Protein AF-A0A949YE40-F1 (afdb_monomer_lite)

pLDDT: mean 82.4, std 15.88, range [42.66, 96.81]

Secondary structure (DSSP, 8-state):
-HHHHHHHHHTTSPTTS-----HHHHHH-HHHHHHHHHHHTT----HHHHHHHHHHHHHS-S-SS-------

Radius of gyration: 15.79 Å; chains: 1; bounding box: 26×41×34 Å

Structure (mmCIF, N/CA/C/O backbone):
data_AF-A0A949YE40-F1
#
_entry.id   AF-A0A949YE40-F1
#
loop_
_atom_site.group_PDB
_atom_site.id
_atom_site.type_symbol
_atom_site.label_atom_id
_atom_site.label_alt_id
_atom_site.label_comp_id
_atom_site.label_asym_id
_atom_site.label_entity_id
_atom_site.label_seq_id
_atom_site.pdbx_PDB_ins_code
_atom_site.Cartn_x
_atom_site.Cartn_y
_atom_site.Cartn_z
_atom_site.occupancy
_atom_site.B_iso_or_equiv
_atom_site.auth_seq_id
_atom_site.auth_comp_id
_atom_site.auth_asym_id
_atom_site.auth_atom_id
_atom_site.pdbx_PDB_model_num
ATOM 1 N N . MET A 1 1 ? 11.361 -19.428 14.605 1.00 57.12 1 MET A N 1
ATOM 2 C CA . MET A 1 1 ? 11.834 -18.285 15.436 1.00 57.12 1 MET A CA 1
ATOM 3 C C . MET A 1 1 ? 11.416 -16.897 14.928 1.00 57.12 1 MET A C 1
ATOM 5 O O . MET A 1 1 ? 10.636 -16.272 15.629 1.00 57.12 1 MET A O 1
ATOM 9 N N . ALA A 1 2 ? 11.836 -16.392 13.755 1.00 64.25 2 ALA A N 1
ATOM 10 C CA . ALA A 1 2 ? 11.429 -15.037 13.312 1.00 64.25 2 ALA A CA 1
ATOM 11 C C . ALA A 1 2 ? 9.949 -14.932 12.865 1.00 64.25 2 ALA A C 1
ATOM 13 O O . ALA A 1 2 ? 9.257 -13.977 13.215 1.00 64.25 2 ALA A O 1
ATOM 14 N N . LEU A 1 3 ? 9.437 -15.944 12.152 1.00 72.06 3 LEU A N 1
ATOM 15 C CA . LEU A 1 3 ? 8.052 -15.968 11.659 1.00 72.06 3 LEU A CA 1
ATOM 16 C C . LEU A 1 3 ? 7.019 -16.133 12.789 1.00 72.06 3 LEU A C 1
ATOM 18 O O . LEU A 1 3 ? 6.029 -15.409 12.837 1.00 72.06 3 LEU A O 1
ATOM 22 N N . GLU A 1 4 ? 7.263 -17.045 13.733 1.00 77.12 4 GLU A N 1
ATOM 23 C CA . GLU A 1 4 ? 6.383 -17.240 14.899 1.00 77.12 4 GLU A CA 1
ATOM 24 C C . GLU A 1 4 ? 6.284 -15.989 15.776 1.00 77.12 4 GLU A C 1
ATOM 26 O O . GLU A 1 4 ? 5.202 -15.674 16.275 1.00 77.12 4 GLU A O 1
ATOM 31 N N . GLY A 1 5 ? 7.391 -15.253 15.935 1.00 81.69 5 GLY A N 1
ATOM 32 C CA . GLY A 1 5 ? 7.400 -13.978 16.649 1.00 81.69 5 GLY A CA 1
ATOM 33 C C . GLY A 1 5 ? 6.469 -12.954 15.998 1.00 81.69 5 GLY A C 1
ATOM 34 O O . GLY A 1 5 ? 5.633 -12.363 16.682 1.00 81.69 5 GLY A O 1
ATOM 35 N N . PHE A 1 6 ? 6.543 -12.808 14.670 1.00 82.19 6 PHE A N 1
ATOM 36 C CA . PHE A 1 6 ? 5.652 -11.927 13.911 1.00 82.19 6 PHE A CA 1
ATOM 37 C C . PHE A 1 6 ? 4.180 -12.344 14.028 1.00 82.19 6 PHE A C 1
ATOM 39 O O . PHE A 1 6 ? 3.325 -11.504 14.301 1.00 82.19 6 PHE A O 1
ATOM 46 N N . ILE A 1 7 ? 3.870 -13.639 13.897 1.00 85.38 7 ILE A N 1
ATOM 47 C CA . ILE A 1 7 ? 2.490 -14.146 13.999 1.00 85.38 7 ILE A CA 1
ATOM 48 C C . ILE A 1 7 ? 1.902 -13.869 15.390 1.00 85.38 7 ILE A C 1
ATOM 50 O O . ILE A 1 7 ? 0.759 -13.424 15.504 1.00 85.38 7 ILE A O 1
ATOM 54 N N . ASN A 1 8 ? 2.669 -14.097 16.458 1.00 87.94 8 ASN A N 1
ATOM 55 C CA . ASN A 1 8 ? 2.200 -13.825 17.817 1.00 87.94 8 ASN A CA 1
ATOM 56 C C . ASN A 1 8 ? 2.055 -12.327 18.111 1.00 87.94 8 ASN A C 1
ATOM 58 O O . ASN A 1 8 ? 1.130 -11.948 18.828 1.00 87.94 8 ASN A O 1
ATOM 62 N N . ALA A 1 9 ? 2.916 -11.474 17.551 1.00 85.69 9 ALA A N 1
ATOM 63 C CA . ALA A 1 9 ? 2.749 -10.025 17.634 1.00 85.69 9 ALA A CA 1
ATOM 64 C C . ALA A 1 9 ? 1.497 -9.562 16.870 1.00 85.69 9 ALA A C 1
ATOM 66 O O . ALA A 1 9 ? 0.696 -8.804 17.413 1.00 85.69 9 ALA A O 1
ATOM 67 N N . ARG A 1 10 ? 1.267 -10.093 15.662 1.00 85.94 10 ARG A N 1
ATOM 68 C CA . ARG A 1 10 ? 0.091 -9.789 14.836 1.00 85.94 10 ARG A CA 1
ATOM 69 C C . ARG A 1 10 ? -1.226 -10.089 15.548 1.00 85.94 10 ARG A C 1
ATOM 71 O O . ARG A 1 10 ? -2.150 -9.293 15.446 1.00 85.94 10 ARG A O 1
ATOM 78 N N . LYS A 1 11 ? -1.311 -11.186 16.310 1.00 87.00 11 LYS A N 1
ATOM 79 C CA . LYS A 1 11 ? -2.511 -11.535 17.100 1.00 87.00 11 LYS A CA 1
ATOM 80 C C . LYS A 1 11 ? -2.902 -10.476 18.138 1.00 87.00 11 LYS A C 1
ATOM 82 O O . LYS A 1 11 ? -4.042 -10.473 18.583 1.00 87.00 11 LYS A O 1
ATOM 87 N N . LYS A 1 12 ? -1.962 -9.623 18.555 1.00 91.12 12 LYS A N 1
ATOM 88 C CA . LYS A 1 12 ? -2.193 -8.561 19.544 1.00 91.12 12 LYS 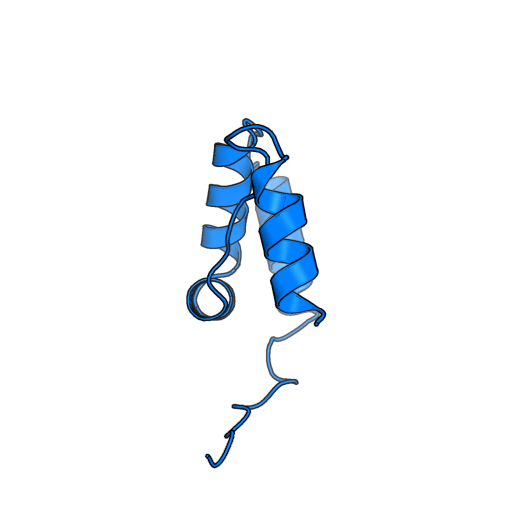A CA 1
ATOM 89 C C . LYS A 1 12 ? -2.554 -7.219 18.903 1.00 91.12 12 LYS A C 1
ATOM 91 O O . LYS A 1 12 ? -2.875 -6.284 19.630 1.00 91.12 12 LYS A O 1
ATOM 96 N N . LEU A 1 13 ? -2.457 -7.102 17.577 1.00 88.06 13 LEU A N 1
ATOM 97 C CA . LEU A 1 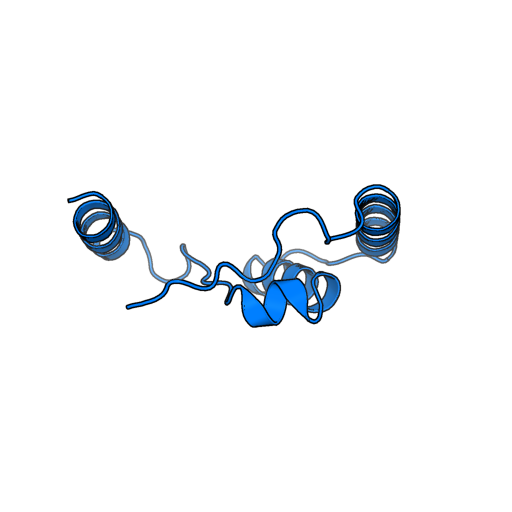13 ? -2.781 -5.871 16.867 1.00 88.06 13 LEU A CA 1
ATOM 98 C C . LEU A 1 13 ? -4.299 -5.739 16.670 1.00 88.06 13 LEU A C 1
ATOM 100 O O . LEU A 1 13 ? -4.984 -6.755 16.518 1.00 88.06 13 LEU A O 1
ATOM 104 N N . PRO A 1 14 ? -4.827 -4.504 16.627 1.00 87.06 14 PRO A N 1
ATOM 105 C CA . PRO A 1 14 ? -6.208 -4.264 16.240 1.00 87.06 14 PRO A CA 1
ATOM 106 C C . PRO A 1 14 ? -6.503 -4.842 14.852 1.00 87.06 14 PRO A C 1
ATOM 108 O O . PRO A 1 14 ? -5.651 -4.858 13.956 1.00 87.06 14 PRO A O 1
ATOM 111 N N . SER A 1 15 ? -7.736 -5.302 14.655 1.00 80.81 15 SER A N 1
ATOM 112 C CA . SER A 1 15 ? -8.207 -5.730 13.339 1.00 80.81 15 SER A CA 1
ATOM 113 C C . SER A 1 15 ? -8.064 -4.582 12.330 1.00 80.81 15 SER A C 1
ATOM 115 O O . SER A 1 15 ? -8.429 -3.449 12.627 1.00 80.81 15 SER A O 1
ATOM 117 N N . GLY A 1 16 ? -7.506 -4.871 11.151 1.00 80.06 16 GLY A N 1
ATOM 118 C CA . GLY A 1 16 ? -7.248 -3.870 10.106 1.00 80.06 16 GLY A CA 1
ATOM 119 C C . GLY A 1 16 ? -5.895 -3.152 10.200 1.00 80.06 16 GLY A C 1
ATOM 120 O O . GLY A 1 16 ? -5.538 -2.425 9.284 1.00 80.06 16 GLY A O 1
ATOM 121 N N . SER A 1 17 ? -5.089 -3.383 11.244 1.00 84.06 17 SER A N 1
ATOM 122 C CA . SER A 1 17 ? -3.748 -2.775 11.359 1.00 84.06 17 SER A CA 1
ATOM 123 C C . SER A 1 17 ? -2.656 -3.474 10.537 1.00 84.06 17 SER A C 1
ATOM 125 O O . SER A 1 17 ? -1.509 -3.035 10.543 1.00 84.06 17 SER A O 1
ATOM 127 N N . VAL A 1 18 ? -2.982 -4.576 9.857 1.00 87.25 18 VAL A N 1
ATOM 128 C CA . VAL A 1 18 ? -2.053 -5.318 8.996 1.00 87.25 18 VAL A CA 1
ATOM 129 C C . VAL A 1 18 ? -2.720 -5.564 7.656 1.00 87.25 18 VAL A C 1
ATOM 131 O O . VAL A 1 18 ? -3.821 -6.111 7.611 1.00 87.25 18 VAL A O 1
ATOM 134 N N . TYR A 1 19 ? -2.018 -5.206 6.585 1.00 87.62 19 TYR A N 1
ATOM 135 C CA . TYR A 1 19 ? -2.415 -5.494 5.216 1.00 87.62 19 TYR A CA 1
ATOM 136 C C . TYR A 1 19 ? -1.411 -6.462 4.589 1.00 87.6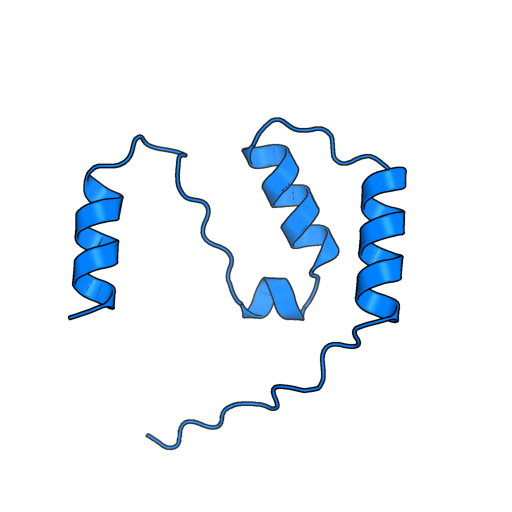2 19 TYR A C 1
ATOM 138 O O . TYR A 1 19 ? -0.214 -6.173 4.529 1.00 87.62 19 TYR A O 1
ATOM 146 N N . ASP A 1 20 ? -1.891 -7.626 4.157 1.00 90.00 20 ASP A N 1
ATOM 147 C CA . ASP A 1 20 ? -1.056 -8.629 3.502 1.00 90.00 20 ASP A CA 1
ATOM 148 C C . ASP A 1 20 ? -1.052 -8.401 1.991 1.00 90.00 20 ASP A C 1
ATOM 150 O O . ASP A 1 20 ? -2.090 -8.452 1.334 1.00 90.00 20 ASP A O 1
ATOM 154 N N . VAL A 1 21 ? 0.140 -8.225 1.429 1.00 90.31 21 VAL A N 1
ATOM 155 C CA . VAL A 1 21 ? 0.344 -8.164 -0.018 1.00 90.31 21 VAL A CA 1
ATOM 156 C C . VAL A 1 21 ? 0.998 -9.456 -0.473 1.00 90.31 21 VAL A C 1
ATOM 158 O O . VAL A 1 21 ? 2.095 -9.809 -0.038 1.00 90.31 21 VAL A O 1
ATOM 161 N N . LYS A 1 22 ? 0.344 -10.159 -1.397 1.00 89.56 22 LYS A N 1
ATOM 162 C CA . LYS A 1 22 ? 0.954 -11.297 -2.081 1.00 89.56 22 LYS A CA 1
ATOM 163 C C . LYS A 1 22 ? 2.037 -10.790 -3.026 1.00 89.56 22 LYS A C 1
ATOM 165 O O . LYS A 1 22 ? 1.781 -9.960 -3.896 1.00 89.56 22 LYS A O 1
ATOM 170 N N . PHE A 1 23 ? 3.237 -11.349 -2.901 1.00 86.62 23 PHE A N 1
ATOM 171 C CA . PHE A 1 23 ? 4.372 -10.972 -3.743 1.00 86.62 23 PHE A CA 1
ATOM 172 C C . PHE A 1 23 ? 4.070 -11.122 -5.245 1.00 86.62 23 PHE A C 1
ATOM 174 O O . PHE A 1 23 ? 4.415 -10.247 -6.031 1.00 86.62 23 PHE A O 1
ATOM 181 N N . SER A 1 24 ? 3.357 -12.180 -5.645 1.00 88.31 24 SER A N 1
ATOM 182 C CA . SER A 1 24 ? 2.962 -12.399 -7.044 1.00 88.31 24 SER A CA 1
ATO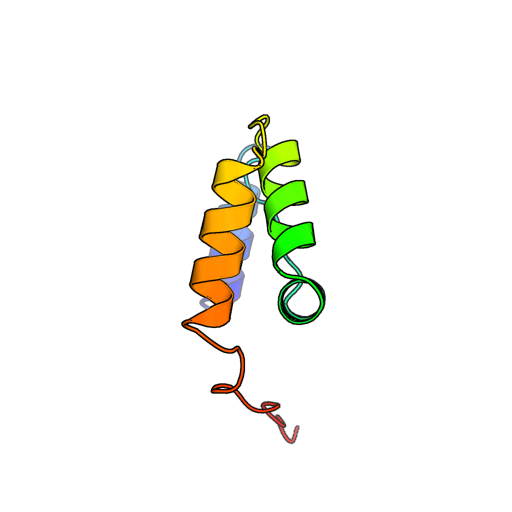M 183 C C . SER A 1 24 ? 2.050 -11.302 -7.598 1.00 88.31 24 SER A C 1
ATOM 185 O O . SER A 1 24 ? 2.183 -10.942 -8.764 1.00 88.31 24 SER A O 1
ATOM 187 N N . ASP A 1 25 ? 1.141 -10.759 -6.784 1.00 89.31 25 ASP A N 1
ATOM 188 C CA . ASP A 1 25 ? 0.277 -9.647 -7.193 1.00 89.31 25 ASP A CA 1
ATOM 189 C C . ASP A 1 25 ? 1.088 -8.351 -7.326 1.00 89.31 25 ASP A C 1
ATOM 191 O O . ASP A 1 25 ? 0.925 -7.631 -8.307 1.00 89.31 25 ASP A O 1
ATOM 195 N N . LEU A 1 26 ? 2.033 -8.113 -6.408 1.00 89.81 26 LEU A N 1
ATOM 196 C CA . LEU A 1 26 ? 2.936 -6.959 -6.453 1.00 89.81 26 LEU A CA 1
ATOM 197 C C . LEU A 1 26 ? 3.856 -6.970 -7.682 1.00 89.81 26 LEU A C 1
ATOM 199 O O . LEU A 1 26 ? 4.090 -5.925 -8.280 1.00 89.81 26 LEU A O 1
ATOM 203 N N . VAL A 1 27 ? 4.382 -8.136 -8.064 1.00 86.81 27 VAL A N 1
ATOM 204 C CA . VAL A 1 27 ? 5.212 -8.278 -9.271 1.00 86.81 27 VAL A CA 1
ATOM 205 C C . VAL A 1 27 ? 4.377 -8.108 -10.540 1.00 86.81 27 VAL A C 1
ATOM 207 O O . VAL A 1 27 ? 4.851 -7.502 -11.498 1.00 86.81 27 VAL A O 1
ATOM 210 N N . ARG A 1 28 ? 3.147 -8.640 -10.554 1.00 89.12 28 ARG A N 1
ATOM 211 C CA . ARG A 1 28 ? 2.253 -8.578 -11.717 1.00 89.12 28 ARG A CA 1
ATOM 212 C C . ARG A 1 28 ? 1.770 -7.157 -11.994 1.00 89.12 28 ARG A C 1
ATOM 214 O O . ARG A 1 28 ? 1.808 -6.730 -13.142 1.00 89.12 28 ARG A O 1
ATOM 221 N N . ASP A 1 29 ? 1.291 -6.460 -10.967 1.00 91.75 29 ASP A N 1
ATOM 222 C CA . ASP A 1 29 ? 0.767 -5.100 -11.090 1.00 91.75 29 ASP A CA 1
ATOM 223 C C . ASP A 1 29 ? 0.977 -4.307 -9.785 1.00 91.75 29 ASP A C 1
ATOM 225 O O . ASP A 1 29 ? 0.101 -4.265 -8.911 1.00 91.75 29 ASP A O 1
ATOM 229 N N . PRO A 1 30 ? 2.142 -3.657 -9.624 1.00 91.50 30 PRO A N 1
ATOM 230 C CA . PRO A 1 30 ? 2.442 -2.897 -8.416 1.00 91.50 30 PRO A CA 1
ATOM 231 C C . PRO A 1 30 ? 1.538 -1.670 -8.239 1.00 91.50 30 PRO A C 1
ATOM 233 O O . PRO A 1 30 ? 1.330 -1.231 -7.109 1.00 91.50 30 PRO A O 1
ATOM 236 N N . ILE A 1 31 ? 0.981 -1.114 -9.319 1.00 93.31 31 ILE A N 1
ATOM 237 C CA . ILE A 1 31 ? 0.128 0.080 -9.247 1.00 93.31 31 ILE A CA 1
ATOM 238 C C . ILE A 1 31 ? -1.237 -0.299 -8.682 1.00 93.31 31 ILE A C 1
ATOM 240 O O . ILE A 1 31 ? -1.727 0.376 -7.777 1.00 93.31 31 ILE A O 1
ATOM 244 N N . ALA A 1 32 ? -1.825 -1.400 -9.159 1.00 94.06 32 ALA A N 1
ATOM 245 C CA . ALA A 1 32 ? -3.079 -1.912 -8.616 1.00 94.06 32 ALA A CA 1
ATOM 246 C C . ALA A 1 32 ? -2.956 -2.231 -7.118 1.00 94.06 32 ALA A C 1
ATOM 248 O O . ALA A 1 32 ? -3.818 -1.841 -6.333 1.00 94.06 32 ALA A O 1
ATOM 249 N N . VAL A 1 33 ? -1.853 -2.863 -6.702 1.00 95.25 33 VAL A N 1
ATOM 250 C CA . VAL A 1 33 ? -1.600 -3.189 -5.290 1.00 95.25 33 VAL A CA 1
ATOM 251 C C . VAL A 1 33 ? -1.502 -1.938 -4.413 1.00 95.25 33 VAL A C 1
ATOM 253 O O . VAL A 1 33 ? -2.082 -1.907 -3.328 1.00 95.25 33 VAL A O 1
ATOM 256 N N . VAL A 1 34 ? -0.789 -0.899 -4.862 1.00 94.62 34 VAL A N 1
ATOM 257 C CA . VAL A 1 34 ? -0.668 0.354 -4.097 1.00 94.62 34 VAL A CA 1
ATOM 258 C C . VAL A 1 34 ? -2.003 1.100 -4.039 1.00 94.62 34 VAL A C 1
ATOM 260 O O . VAL A 1 34 ? -2.345 1.629 -2.984 1.00 94.62 34 VAL A O 1
ATOM 263 N N . ARG A 1 35 ? -2.788 1.100 -5.123 1.00 95.31 35 ARG A N 1
ATOM 264 C CA . ARG A 1 35 ? -4.130 1.699 -5.135 1.00 95.31 35 ARG A CA 1
ATOM 265 C C . ARG A 1 35 ? -5.060 1.033 -4.118 1.00 95.31 35 ARG A C 1
ATOM 267 O O . ARG A 1 35 ? -5.703 1.732 -3.340 1.00 95.31 35 ARG A O 1
ATOM 274 N N . GLU A 1 36 ? -5.092 -0.298 -4.090 1.00 93.81 36 GLU A N 1
ATOM 275 C CA . GLU A 1 36 ? -5.873 -1.062 -3.107 1.00 93.81 36 GLU A CA 1
ATOM 276 C C . GLU A 1 36 ? -5.422 -0.752 -1.673 1.00 93.81 36 GLU A C 1
ATOM 278 O O . GLU A 1 36 ? -6.253 -0.506 -0.800 1.00 93.81 36 GLU A O 1
ATOM 283 N N . LEU A 1 37 ? -4.105 -0.683 -1.433 1.00 93.62 37 LEU A N 1
ATOM 284 C CA . LEU A 1 37 ? -3.550 -0.314 -0.129 1.00 93.62 37 LEU A CA 1
ATOM 285 C C . LEU A 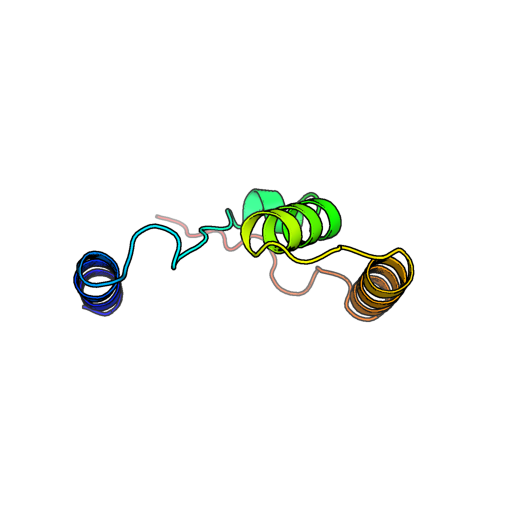1 37 ? -4.018 1.080 0.319 1.00 93.62 37 LEU A C 1
ATOM 287 O O . LEU A 1 37 ? -4.422 1.242 1.467 1.00 93.62 37 LEU A O 1
ATOM 291 N N . TYR A 1 38 ? -3.990 2.076 -0.570 1.00 93.62 38 TYR A N 1
ATOM 292 C CA . TYR A 1 38 ? -4.497 3.419 -0.268 1.00 93.62 38 TYR A CA 1
ATOM 293 C C . TYR A 1 38 ? -5.981 3.381 0.112 1.00 93.62 38 TYR A C 1
ATOM 295 O O . TYR A 1 38 ? -6.352 3.935 1.146 1.00 93.62 38 TYR A O 1
ATOM 303 N N . GLY A 1 39 ? -6.801 2.650 -0.651 1.00 92.19 39 GLY A N 1
ATOM 304 C CA . GLY A 1 39 ? -8.225 2.478 -0.360 1.00 92.19 39 GLY A CA 1
ATOM 305 C C . GLY A 1 39 ? -8.492 1.830 1.002 1.00 92.19 39 GLY A C 1
ATOM 306 O O . GLY A 1 39 ? -9.332 2.312 1.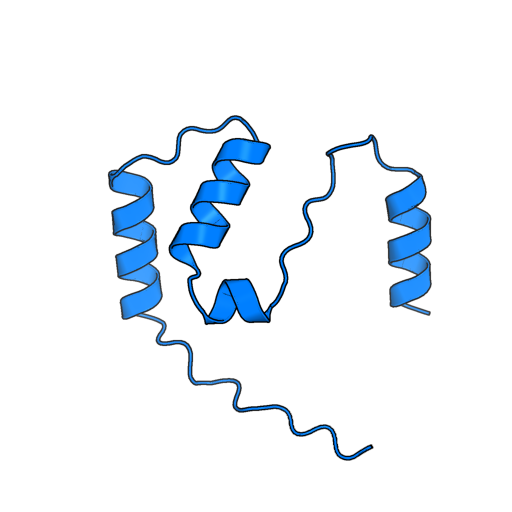757 1.00 92.19 39 GLY A O 1
ATOM 307 N N . GLN A 1 40 ? -7.740 0.788 1.367 1.00 89.06 40 GLN A N 1
ATOM 308 C CA . GLN A 1 40 ? -7.856 0.132 2.679 1.00 89.06 40 GLN A CA 1
ATOM 309 C C . GLN A 1 40 ? -7.453 1.044 3.842 1.00 89.06 40 GLN A C 1
ATOM 311 O O . GLN A 1 40 ? -8.002 0.937 4.936 1.00 89.06 40 GLN A O 1
ATOM 316 N N . LEU A 1 41 ? -6.507 1.953 3.605 1.00 89.00 41 LEU A N 1
ATOM 317 C CA . LEU A 1 41 ? -6.068 2.942 4.585 1.00 89.00 41 LEU A CA 1
ATOM 318 C C . LEU A 1 41 ? -6.960 4.197 4.625 1.00 89.00 41 LEU A C 1
ATOM 320 O O . LEU A 1 41 ? -6.742 5.062 5.470 1.00 89.00 41 LEU A O 1
ATOM 324 N N . GLY A 1 42 ? -7.956 4.302 3.738 1.00 91.62 42 GLY A N 1
ATOM 325 C CA . GLY A 1 42 ? -8.839 5.465 3.635 1.00 91.62 42 GLY A CA 1
ATOM 326 C C . GLY A 1 42 ? -8.180 6.698 3.006 1.00 91.62 42 GLY A C 1
ATOM 327 O O . GLY A 1 42 ? -8.658 7.812 3.213 1.00 91.62 42 GLY A O 1
ATOM 328 N N . TYR A 1 43 ? -7.090 6.516 2.256 1.00 93.06 43 TYR A N 1
ATOM 329 C CA . TYR A 1 43 ? -6.424 7.584 1.513 1.00 93.06 43 TYR A CA 1
ATOM 330 C C . TYR A 1 43 ? -6.874 7.615 0.054 1.00 93.06 43 TYR A C 1
ATOM 332 O O . TYR A 1 43 ? -7.101 6.579 -0.571 1.00 93.06 43 TYR A O 1
ATOM 340 N N . ASP A 1 44 ? -6.930 8.819 -0.512 1.00 94.75 44 ASP A N 1
ATOM 341 C CA . ASP A 1 44 ? -7.174 9.000 -1.939 1.00 94.75 44 ASP A CA 1
ATOM 342 C C . ASP A 1 44 ? -5.898 8.712 -2.743 1.00 94.75 44 ASP A C 1
ATOM 344 O O . ASP A 1 44 ? -4.828 9.271 -2.469 1.00 94.75 44 ASP A O 1
ATOM 348 N N . PHE A 1 45 ? -5.998 7.820 -3.729 1.00 95.88 45 PHE A N 1
ATOM 349 C CA . PHE A 1 45 ? -4.899 7.526 -4.642 1.00 95.88 45 PHE A CA 1
ATOM 350 C C . PHE A 1 45 ? -4.979 8.444 -5.865 1.00 95.88 45 PHE A C 1
ATOM 352 O O . PHE A 1 45 ? -5.587 8.109 -6.884 1.00 95.88 45 PHE A O 1
ATOM 359 N N . THR A 1 46 ? -4.365 9.620 -5.740 1.00 96.75 46 THR A N 1
ATOM 360 C CA . THR A 1 46 ? -4.430 10.675 -6.756 1.00 96.75 46 THR A CA 1
ATOM 361 C C . THR A 1 46 ? -3.646 10.329 -8.026 1.00 96.75 46 THR A C 1
ATOM 363 O O . THR A 1 46 ? -2.687 9.553 -8.014 1.00 96.75 46 THR A O 1
ATOM 366 N N . ALA A 1 47 ? -3.987 10.999 -9.131 1.00 96.19 47 ALA A N 1
ATOM 367 C CA . ALA A 1 47 ? -3.243 10.890 -10.388 1.00 96.19 47 ALA A CA 1
ATOM 368 C C . ALA A 1 47 ? -1.757 11.284 -10.244 1.00 96.19 47 ALA A C 1
ATOM 370 O O . ALA A 1 47 ? -0.895 10.685 -10.881 1.00 96.19 47 ALA A O 1
ATOM 371 N N . GLU A 1 48 ? -1.443 12.253 -9.375 1.00 96.62 48 GLU A N 1
ATOM 372 C CA . GLU A 1 48 ? -0.061 12.661 -9.095 1.00 96.62 48 GLU A CA 1
ATOM 373 C C . GLU A 1 48 ? 0.724 11.555 -8.370 1.00 96.62 48 GLU A C 1
ATOM 375 O O . GLU A 1 48 ? 1.888 11.300 -8.688 1.00 96.62 48 GLU A O 1
ATOM 380 N N . ALA A 1 49 ? 0.096 10.870 -7.408 1.00 95.31 49 ALA A N 1
ATOM 381 C CA . ALA A 1 49 ? 0.714 9.741 -6.718 1.00 95.31 49 ALA A CA 1
ATOM 382 C C . ALA A 1 49 ? 0.984 8.573 -7.681 1.00 95.31 49 ALA A C 1
ATOM 384 O O . ALA A 1 49 ? 2.063 7.975 -7.642 1.00 95.31 49 ALA A O 1
ATOM 385 N N . GLU A 1 50 ? 0.039 8.289 -8.581 1.00 95.56 50 GLU A N 1
ATOM 386 C CA . GLU A 1 50 ? 0.202 7.269 -9.617 1.00 95.56 50 GLU A CA 1
ATOM 387 C C . GLU A 1 50 ? 1.349 7.598 -10.583 1.00 95.56 50 GLU A C 1
ATOM 389 O O . GLU A 1 50 ? 2.173 6.727 -10.870 1.00 95.56 50 GLU A O 1
ATOM 394 N N . ASP A 1 51 ? 1.450 8.844 -11.051 1.00 96.81 51 ASP A N 1
ATOM 395 C CA . ASP A 1 51 ? 2.527 9.280 -11.946 1.00 96.81 51 ASP A CA 1
ATOM 396 C C . ASP A 1 51 ? 3.912 9.155 -11.290 1.00 96.81 51 ASP A C 1
ATOM 398 O O . ASP A 1 51 ? 4.851 8.598 -11.874 1.00 96.81 51 ASP A O 1
ATOM 402 N N . ARG A 1 52 ? 4.030 9.572 -10.022 1.00 95.69 52 ARG A N 1
ATOM 403 C CA . ARG A 1 52 ? 5.264 9.403 -9.239 1.00 95.69 52 ARG A CA 1
ATOM 404 C C . ARG A 1 52 ? 5.641 7.933 -9.089 1.00 95.69 52 ARG A C 1
ATOM 406 O O . ARG A 1 52 ? 6.814 7.589 -9.256 1.00 95.69 52 ARG A O 1
ATOM 413 N N . LEU A 1 53 ? 4.668 7.063 -8.812 1.00 93.56 53 LEU A N 1
ATOM 414 C CA . LEU A 1 53 ? 4.894 5.622 -8.697 1.00 93.56 53 LEU A CA 1
ATOM 415 C C . LEU A 1 53 ? 5.345 5.018 -10.033 1.00 93.56 53 LEU A C 1
ATOM 417 O O . LEU A 1 53 ? 6.326 4.278 -10.069 1.00 93.56 53 LEU A O 1
ATOM 421 N N . ARG A 1 54 ? 4.695 5.376 -11.145 1.00 93.81 54 ARG A N 1
ATOM 422 C CA . ARG A 1 54 ? 5.089 4.949 -12.500 1.00 93.81 54 ARG A CA 1
ATOM 423 C C . ARG A 1 54 ? 6.502 5.401 -12.851 1.00 93.81 54 ARG A C 1
ATOM 425 O O . ARG A 1 54 ? 7.296 4.613 -13.369 1.00 93.81 54 ARG A O 1
ATOM 432 N N . THR A 1 55 ? 6.836 6.646 -12.522 1.00 94.56 55 THR A N 1
ATOM 433 C CA . THR A 1 55 ? 8.171 7.213 -12.729 1.00 94.56 55 THR A CA 1
ATOM 434 C C . THR A 1 55 ? 9.220 6.466 -11.911 1.00 94.56 55 THR A C 1
ATOM 436 O O . THR A 1 55 ? 10.287 6.135 -12.429 1.00 94.56 55 THR A O 1
ATOM 439 N N . PHE A 1 56 ? 8.922 6.160 -10.646 1.00 91.06 56 PHE A N 1
ATOM 440 C CA . PHE A 1 56 ? 9.792 5.351 -9.798 1.00 91.06 56 PHE A CA 1
ATOM 441 C C . PHE A 1 56 ? 10.008 3.953 -10.395 1.00 91.06 56 PHE A C 1
ATOM 443 O O . PHE A 1 56 ? 11.149 3.551 -10.602 1.00 91.06 56 PHE A O 1
ATOM 450 N N . LEU A 1 57 ? 8.939 3.247 -10.766 1.00 89.00 57 LEU A N 1
ATOM 451 C CA . LEU A 1 57 ? 9.023 1.907 -11.361 1.00 89.00 57 LEU A CA 1
ATOM 452 C C . LEU A 1 57 ? 9.816 1.893 -12.676 1.00 89.00 57 LEU A C 1
ATOM 454 O O . LEU A 1 57 ? 10.594 0.977 -12.920 1.00 89.00 57 LEU A O 1
ATOM 458 N N . SER A 1 58 ? 9.680 2.940 -13.492 1.00 87.94 58 SER A N 1
ATOM 459 C CA . SER A 1 58 ? 10.435 3.085 -14.744 1.00 87.94 58 SER A CA 1
ATOM 460 C C . SER A 1 58 ? 11.937 3.276 -14.505 1.00 87.94 58 SER A C 1
ATOM 462 O O . SER A 1 58 ? 12.757 2.808 -15.291 1.00 87.94 58 SER A O 1
ATOM 464 N N . LYS A 1 59 ? 12.313 3.942 -13.405 1.00 86.94 59 LYS A N 1
ATOM 465 C CA . LYS A 1 59 ? 13.714 4.137 -12.986 1.00 86.94 59 LYS A CA 1
ATOM 466 C C . LYS A 1 59 ? 14.293 2.927 -12.248 1.00 86.94 59 LYS A C 1
ATOM 468 O O . LYS A 1 59 ? 15.511 2.775 -12.187 1.00 86.94 59 LYS A O 1
ATOM 473 N N . HIS A 1 60 ? 13.430 2.071 -11.708 1.00 77.50 60 HIS A N 1
ATOM 474 C CA . HIS A 1 60 ? 13.782 0.874 -10.951 1.00 77.50 60 HIS A CA 1
ATOM 475 C C . HIS A 1 60 ? 13.134 -0.367 -11.584 1.00 77.50 60 HIS A C 1
ATOM 477 O O . HIS A 1 60 ? 12.258 -0.974 -10.966 1.00 77.50 60 HIS A O 1
ATOM 483 N N . PRO A 1 61 ? 13.539 -0.761 -12.810 1.00 67.19 61 PRO A N 1
ATOM 484 C CA . PRO A 1 61 ? 12.954 -1.916 -13.475 1.00 67.19 61 PRO A CA 1
ATOM 485 C C . PRO A 1 61 ? 13.119 -3.167 -12.604 1.00 67.19 61 PRO A C 1
ATOM 487 O O . PRO A 1 61 ? 14.230 -3.564 -12.236 1.00 67.19 61 PRO A O 1
ATOM 490 N N . ASN A 1 62 ? 11.985 -3.779 -12.262 1.00 59.97 62 ASN A N 1
ATOM 491 C CA . ASN A 1 62 ? 11.915 -5.011 -11.488 1.00 59.97 62 ASN A CA 1
ATOM 492 C C . ASN A 1 62 ? 12.526 -6.160 -12.303 1.00 59.97 62 ASN A C 1
ATOM 494 O O . ASN A 1 62 ? 11.867 -6.772 -13.135 1.00 59.97 62 ASN A O 1
ATOM 498 N N . GLY A 1 63 ? 13.814 -6.422 -12.081 1.00 53.06 63 GLY A N 1
ATOM 499 C CA . GLY A 1 63 ? 14.553 -7.485 -12.770 1.00 53.06 63 GLY A CA 1
ATOM 500 C C . GLY A 1 63 ? 15.837 -7.934 -12.069 1.00 53.06 63 GLY A C 1
ATOM 501 O O . GLY A 1 63 ? 16.607 -8.694 -12.645 1.00 53.06 63 GLY A O 1
ATOM 502 N N . ARG A 1 64 ? 16.100 -7.478 -10.833 1.00 47.78 64 ARG A N 1
ATOM 503 C CA . ARG A 1 64 ? 17.309 -7.868 -10.077 1.00 47.78 64 ARG A CA 1
ATOM 504 C C . ARG A 1 64 ? 17.148 -9.096 -9.183 1.00 47.78 64 ARG A C 1
ATOM 506 O O . ARG A 1 64 ? 18.158 -9.659 -8.779 1.00 47.78 64 ARG A O 1
ATOM 513 N N . TYR A 1 65 ? 15.925 -9.541 -8.915 1.00 50.94 65 TYR A N 1
ATOM 514 C CA . TYR A 1 65 ? 15.678 -10.770 -8.163 1.00 50.94 65 TYR A CA 1
ATOM 515 C C . TYR A 1 65 ? 15.020 -11.765 -9.109 1.00 50.94 65 TYR A C 1
ATOM 517 O O . TYR A 1 65 ? 13.800 -11.815 -9.245 1.00 50.94 65 TYR A O 1
ATOM 525 N N . GLY A 1 66 ? 15.872 -12.482 -9.848 1.00 43.19 66 GLY A N 1
ATOM 526 C CA . GLY A 1 66 ? 15.467 -13.633 -10.642 1.00 43.19 66 GLY A CA 1
ATOM 527 C C . GLY A 1 66 ? 14.697 -14.633 -9.784 1.00 43.19 66 GLY A C 1
ATOM 528 O O . GLY A 1 66 ? 14.808 -14.630 -8.559 1.00 43.19 66 GLY A O 1
ATOM 529 N N . ASN A 1 67 ? 13.902 -15.472 -10.445 1.00 49.66 67 ASN A N 1
ATOM 530 C CA . ASN A 1 67 ? 13.198 -16.596 -9.842 1.00 49.66 67 ASN A CA 1
ATOM 531 C C . ASN A 1 67 ? 14.128 -17.305 -8.843 1.00 49.66 67 ASN A C 1
ATOM 533 O O . ASN A 1 67 ? 15.068 -17.983 -9.257 1.00 49.66 67 ASN A O 1
ATOM 537 N N . HIS A 1 68 ? 13.913 -17.110 -7.538 1.00 51.72 68 HIS A N 1
ATOM 538 C CA . HIS A 1 68 ? 14.619 -17.876 -6.521 1.00 51.72 68 HIS A CA 1
ATOM 539 C C . HIS A 1 68 ? 14.079 -19.299 -6.633 1.00 51.72 68 HIS A C 1
ATOM 541 O O . HIS A 1 68 ? 13.088 -19.652 -5.997 1.00 51.72 68 HIS A O 1
ATOM 547 N N . SER A 1 69 ? 14.691 -20.099 -7.508 1.00 42.66 69 SER A N 1
ATOM 548 C CA . SER A 1 69 ? 14.490 -21.538 -7.536 1.00 42.66 69 SER A CA 1
ATOM 549 C C . SER A 1 69 ? 15.051 -22.082 -6.230 1.00 42.66 69 SER A C 1
ATOM 551 O O . SER A 1 69 ? 16.226 -22.425 -6.138 1.00 42.66 69 SER A O 1
ATOM 553 N N . TYR A 1 70 ? 14.215 -22.118 -5.196 1.00 53.41 70 TYR A N 1
ATOM 554 C CA . TYR A 1 70 ? 14.445 -23.000 -4.069 1.00 53.41 70 TYR A CA 1
ATOM 555 C C . TYR A 1 70 ? 14.267 -24.420 -4.604 1.00 53.41 70 TYR A C 1
ATOM 557 O O . TYR A 1 70 ? 13.146 -24.891 -4.790 1.00 53.41 70 TYR A O 1
ATOM 565 N N . ALA A 1 71 ? 15.385 -25.067 -4.936 1.00 46.59 71 ALA A N 1
ATOM 566 C CA . ALA A 1 71 ? 15.417 -26.517 -4.977 1.00 46.59 71 ALA A CA 1
ATOM 567 C C . ALA A 1 71 ? 15.102 -26.990 -3.552 1.00 46.59 71 ALA A C 1
ATOM 569 O O . ALA A 1 71 ? 15.750 -26.540 -2.603 1.00 46.59 71 ALA A O 1
ATOM 570 N N . MET A 1 72 ? 14.030 -27.772 -3.426 1.00 44.69 72 MET A N 1
ATOM 571 C CA . MET A 1 72 ? 13.608 -28.380 -2.164 1.00 44.69 72 MET A CA 1
ATOM 572 C C . MET A 1 72 ? 14.654 -29.365 -1.655 1.00 44.69 72 MET A C 1
ATOM 574 O O . MET A 1 72 ? 15.297 -30.021 -2.507 1.00 44.69 72 MET A O 1
#

Foldseek 3Di:
DVVVVVVVVVVPDPPLPDDDDDPVVCVVDVLVVVCVVCVSVVHDCDPVNSVVVVVVCVVVPPDPDPDPPPPD

Sequence (72 aa):
MALEGFINARKKLPSGSVYDVKFSDLVRDPIAVVRELYGQLGYDFTAEAEDRLRTFLSKHPNGRYGNHSYAM